Protein AF-A0A2T7D723-F1 (afdb_monomer)

Secondary structure (DSSP, 8-state):
-------HHHHHHHHHHHHHHS--SSPPTT-TTT--EEEEEE-TT-SSPPPHHHHHHHHHHHH-S-GGGG--EEEETTEEEEEES-HHHHTT-

Radius of gyration: 13.46 Å; Cα contacts (8 Å, |Δi|>4): 136; chains: 1; bounding box: 40×25×34 Å

Solvent-accessible surface area (backbone atoms only — not comparable to full-atom values): 5494 Å² total; per-residue (Å²): 134,81,80,84,74,77,50,64,64,4,52,49,44,36,51,48,45,29,73,75,69,76,41,64,58,36,49,55,92,89,56,69,89,78,33,79,37,80,44,77,50,73,62,76,88,62,92,61,89,78,48,61,66,57,51,24,49,52,46,24,54,59,49,26,71,53,48,80,46,25,63,58,41,80,76,51,99,57,27,32,33,33,38,30,32,27,63,76,58,53,77,75,108

Nearest PDB structures (foldseek):
  6bl9-assembly1_A  TM=6.007E-01  e=2.418E+00  Scolopendra morsitans
  5x0s-assembly1_A  TM=5.290E-01  e=4.962E+00  Scolopendra subspinipes
  5btz-assembly1_A  TM=4.635E-01  e=5.655E+00  Legionella pneumophila subsp. pneumophila ATCC 43290
  4gl8-assembly2_B  TM=4.233E-01  e=4.079E+00  Borreliella burgdorferi B31
  7a67-assembly1_A  TM=3.828E-01  e=8.936E+00  Pyrococcus abyssi GE5

Foldseek 3Di:
DDPPQDLVQQVVLQVVLCVVPVDGFFADVPNVPPAWDKDKDADPPDPDQADLQNVLVVCCSNNNDDSVRQVWDDDDRRMIITTTHHPSSVVVD

Structure (mmCIF, N/CA/C/O backbone):
data_AF-A0A2T7D723-F1
#
_entry.id   AF-A0A2T7D723-F1
#
loop_
_atom_site.group_PDB
_atom_site.id
_atom_site.type_symbol
_atom_site.label_atom_id
_atom_site.label_alt_id
_atom_site.label_comp_id
_atom_site.label_asym_id
_atom_site.label_entity_id
_atom_site.label_seq_id
_atom_site.pdbx_PDB_ins_code
_atom_site.Cartn_x
_atom_site.Cartn_y
_atom_site.Cartn_z
_atom_site.occupancy
_atom_site.B_iso_or_equiv
_atom_site.auth_seq_id
_atom_site.auth_comp_id
_atom_site.auth_asym_id
_atom_site.auth_atom_id
_atom_site.pdbx_PDB_model_num
ATOM 1 N N . MET A 1 1 ? -28.140 3.366 -2.870 1.00 35.97 1 MET A N 1
ATOM 2 C CA . MET A 1 1 ? -27.465 4.242 -3.845 1.00 35.97 1 MET A CA 1
ATOM 3 C C . MET A 1 1 ? -25.980 4.051 -3.600 1.00 35.97 1 MET A C 1
ATOM 5 O O . MET A 1 1 ? -25.478 4.569 -2.611 1.00 35.97 1 MET A O 1
ATOM 9 N N . GLU A 1 2 ? -25.330 3.160 -4.349 1.00 43.72 2 GLU A N 1
ATOM 10 C CA . GLU A 1 2 ? -23.888 2.954 -4.181 1.00 43.72 2 GLU A CA 1
ATOM 11 C C . GLU A 1 2 ? -23.156 4.187 -4.724 1.00 43.72 2 GLU A C 1
ATOM 13 O O . GLU A 1 2 ? -23.504 4.658 -5.811 1.00 43.72 2 GLU A O 1
ATOM 18 N N . PRO A 1 3 ? -22.208 4.775 -3.979 1.00 51.69 3 PRO A N 1
ATOM 19 C CA . PRO A 1 3 ? -21.419 5.875 -4.502 1.00 51.69 3 PRO A CA 1
ATOM 20 C C . PRO A 1 3 ? -20.609 5.353 -5.690 1.00 51.69 3 PRO A C 1
ATOM 22 O O . PRO A 1 3 ? -19.803 4.436 -5.542 1.00 51.69 3 PRO A O 1
ATOM 25 N N . HIS A 1 4 ? -20.828 5.934 -6.870 1.00 59.06 4 HIS A N 1
ATOM 26 C CA . HIS A 1 4 ? -19.968 5.718 -8.028 1.00 59.06 4 HIS A CA 1
ATOM 27 C C . HIS A 1 4 ? -18.589 6.299 -7.696 1.00 59.06 4 HIS A C 1
ATOM 29 O O . HIS A 1 4 ? -18.349 7.493 -7.856 1.00 59.06 4 HIS A O 1
ATOM 35 N N . LEU A 1 5 ? -17.710 5.465 -7.142 1.00 61.44 5 LEU A N 1
ATOM 36 C CA . LEU A 1 5 ? -16.310 5.805 -6.933 1.00 61.44 5 LEU A CA 1
ATOM 37 C C . LEU A 1 5 ? -15.672 5.963 -8.313 1.00 61.44 5 LEU A C 1
ATOM 39 O O . LEU A 1 5 ? -15.611 5.009 -9.087 1.00 61.44 5 LEU A O 1
ATOM 43 N N . ASP A 1 6 ? -15.235 7.177 -8.632 1.00 72.44 6 ASP A N 1
ATOM 44 C CA . ASP A 1 6 ? -14.466 7.428 -9.842 1.00 72.44 6 ASP A CA 1
ATOM 45 C C . ASP A 1 6 ? -13.106 6.720 -9.713 1.00 72.44 6 ASP A C 1
ATOM 47 O O . ASP A 1 6 ? -12.295 7.054 -8.848 1.00 72.44 6 ASP A O 1
ATOM 51 N N . LEU A 1 7 ? -12.882 5.699 -10.545 1.00 72.94 7 LEU A N 1
ATOM 52 C CA . LEU A 1 7 ? -11.653 4.898 -10.558 1.00 72.94 7 LEU A CA 1
ATOM 53 C C . LEU A 1 7 ? -10.567 5.478 -11.480 1.00 72.94 7 LEU A C 1
ATOM 55 O O . LEU A 1 7 ? -9.447 4.968 -11.497 1.00 72.94 7 LEU A O 1
ATOM 59 N N . GLN A 1 8 ? -10.855 6.544 -12.236 1.00 82.25 8 GLN A N 1
ATOM 60 C CA . GLN A 1 8 ? -9.874 7.193 -13.113 1.00 82.25 8 GLN A CA 1
ATOM 61 C C . GLN A 1 8 ? -8.591 7.626 -12.387 1.00 82.25 8 GLN A C 1
ATOM 63 O O . GLN A 1 8 ? -7.517 7.422 -12.956 1.00 82.25 8 GLN A O 1
ATOM 68 N N . PRO A 1 9 ? -8.624 8.169 -11.152 1.00 84.00 9 PRO A N 1
ATOM 69 C CA . PRO A 1 9 ? -7.409 8.567 -10.445 1.00 84.00 9 PRO A CA 1
ATOM 70 C C . PRO A 1 9 ? -6.449 7.395 -10.235 1.00 84.00 9 PRO A C 1
ATOM 72 O O . PRO A 1 9 ? -5.251 7.520 -10.485 1.00 84.00 9 PRO A O 1
ATOM 75 N N . CYS A 1 10 ? -6.982 6.237 -9.845 1.00 85.50 10 CYS A N 1
ATOM 76 C CA . CYS A 1 10 ? -6.179 5.049 -9.583 1.00 85.50 10 CYS A CA 1
ATOM 77 C C . CYS A 1 10 ? -5.638 4.440 -10.884 1.00 85.50 10 CYS A C 1
ATOM 79 O O . CYS A 1 10 ? -4.474 4.044 -10.943 1.00 85.50 10 CYS A O 1
ATOM 81 N N . LEU A 1 11 ? -6.433 4.448 -11.962 1.00 86.06 11 LEU A N 1
ATOM 82 C CA . LEU A 1 11 ? -5.980 4.013 -13.285 1.00 86.06 11 LEU A CA 1
ATOM 83 C C . LEU A 1 11 ? -4.866 4.920 -13.822 1.00 86.06 11 LEU A C 1
ATOM 85 O O . LEU A 1 11 ? -3.882 4.426 -14.374 1.00 86.06 11 LEU A O 1
ATOM 89 N N . ASN A 1 12 ? -4.982 6.232 -13.611 1.00 88.44 12 ASN A N 1
ATOM 90 C CA . ASN A 1 12 ? -3.957 7.204 -13.980 1.00 88.44 12 ASN A CA 1
ATOM 91 C C . ASN A 1 12 ? -2.674 7.007 -13.170 1.00 88.44 12 ASN A C 1
ATOM 93 O O . ASN A 1 12 ? -1.589 7.026 -13.749 1.00 88.44 12 ASN A O 1
ATOM 97 N N . PHE A 1 13 ? -2.783 6.769 -11.860 1.00 88.38 13 PHE A N 1
ATOM 98 C CA . PHE A 1 13 ? -1.627 6.472 -11.016 1.00 88.38 13 PHE A CA 1
ATOM 99 C C . PHE A 1 13 ? -0.942 5.168 -11.443 1.00 88.38 13 PHE A C 1
ATOM 101 O O . PHE A 1 13 ? 0.267 5.147 -11.664 1.00 88.38 13 PHE A O 1
ATOM 108 N N . GLN A 1 14 ? -1.709 4.100 -11.669 1.00 88.12 14 GLN A N 1
ATOM 109 C CA . GLN A 1 14 ? -1.175 2.835 -12.170 1.00 88.12 14 GLN A CA 1
ATOM 110 C C . GLN A 1 14 ? -0.474 3.014 -13.527 1.00 88.12 14 GLN A C 1
ATOM 112 O O . GLN A 1 14 ? 0.623 2.493 -13.731 1.00 88.12 14 GLN A O 1
ATOM 117 N N . ALA A 1 15 ? -1.075 3.770 -14.451 1.00 88.88 15 ALA A N 1
ATOM 118 C CA . ALA A 1 15 ? -0.475 4.074 -15.746 1.00 88.88 15 ALA A CA 1
ATOM 119 C C . ALA A 1 15 ? 0.795 4.928 -15.611 1.00 88.88 15 ALA A C 1
ATOM 121 O O . ALA A 1 15 ? 1.755 4.716 -16.350 1.00 88.88 15 ALA A O 1
ATOM 122 N N . PHE A 1 16 ? 0.828 5.868 -14.664 1.00 90.44 16 PHE A N 1
ATOM 123 C CA . PHE A 1 16 ? 2.010 6.662 -14.343 1.00 90.44 16 PHE A CA 1
ATOM 124 C C . PHE A 1 16 ? 3.157 5.784 -13.833 1.00 90.44 16 PHE A C 1
ATOM 126 O O . PHE A 1 16 ? 4.258 5.857 -14.378 1.00 90.44 16 PHE A O 1
ATOM 133 N N . ILE A 1 17 ? 2.893 4.910 -12.855 1.00 89.44 17 ILE A N 1
ATOM 134 C CA . ILE A 1 17 ? 3.877 3.957 -12.323 1.00 89.44 17 ILE A CA 1
ATOM 135 C C . ILE A 1 17 ? 4.419 3.062 -13.441 1.00 89.44 17 ILE A C 1
ATOM 137 O O . ILE A 1 17 ? 5.636 2.923 -13.590 1.00 89.44 17 ILE A O 1
ATOM 141 N N . TRP A 1 18 ? 3.528 2.532 -14.285 1.00 88.31 18 TRP A N 1
ATOM 142 C CA . TRP A 1 18 ? 3.912 1.706 -15.425 1.00 88.31 18 TRP A CA 1
ATOM 143 C C . TRP A 1 18 ? 4.789 2.466 -16.425 1.00 88.31 18 TRP A C 1
ATOM 145 O O . TRP A 1 18 ? 5.829 1.963 -16.836 1.00 88.31 18 TRP A O 1
ATOM 155 N N . ARG A 1 19 ? 4.417 3.694 -16.801 1.00 90.88 19 ARG A N 1
ATOM 156 C CA . ARG A 1 19 ? 5.204 4.518 -17.735 1.00 90.88 19 ARG A CA 1
ATOM 157 C C . ARG A 1 19 ? 6.564 4.915 -17.165 1.00 90.88 19 ARG A C 1
ATOM 159 O O . ARG A 1 19 ? 7.518 5.022 -17.926 1.00 90.88 19 ARG A O 1
ATOM 166 N N . LYS A 1 20 ? 6.646 5.155 -15.854 1.00 90.56 20 LYS A N 1
ATOM 167 C CA . LYS A 1 20 ? 7.864 5.634 -15.193 1.00 90.56 20 LYS A CA 1
ATOM 168 C C . LYS A 1 20 ? 8.880 4.522 -14.940 1.00 90.56 20 LYS A C 1
ATOM 170 O O . LYS A 1 20 ? 10.071 4.758 -15.109 1.00 90.56 20 LYS A O 1
ATOM 175 N N . PHE A 1 21 ? 8.425 3.336 -14.535 1.00 84.62 21 PHE A N 1
ATOM 176 C CA . PHE A 1 21 ? 9.319 2.253 -14.107 1.00 84.62 21 PHE A CA 1
ATOM 177 C C . PHE A 1 21 ? 9.212 0.978 -14.945 1.00 84.62 21 PHE A C 1
ATOM 179 O O . PHE A 1 21 ? 10.046 0.094 -14.796 1.00 84.62 21 PHE A O 1
ATOM 186 N N . GLY A 1 22 ? 8.192 0.841 -15.799 1.00 85.12 22 GLY A N 1
ATOM 187 C CA . GLY A 1 22 ? 7.904 -0.416 -16.501 1.00 85.12 22 GLY A CA 1
ATOM 188 C C . GLY A 1 22 ? 7.417 -1.535 -15.573 1.00 85.12 22 GLY A C 1
ATOM 189 O O . GLY A 1 22 ? 7.428 -2.702 -15.959 1.00 85.12 22 GLY A O 1
ATOM 190 N N . LEU A 1 23 ? 7.013 -1.192 -14.344 1.00 84.25 23 LEU A N 1
ATOM 191 C CA . LEU A 1 23 ? 6.617 -2.136 -13.302 1.00 84.25 23 LEU A CA 1
ATOM 192 C C . LEU A 1 23 ? 5.128 -1.982 -12.954 1.00 84.25 23 LEU A C 1
ATOM 194 O O . LEU A 1 23 ? 4.598 -0.869 -12.987 1.00 84.25 23 LEU A O 1
ATOM 198 N N . PRO A 1 24 ? 4.430 -3.080 -12.609 1.00 86.19 24 PRO A N 1
ATOM 199 C CA . PRO A 1 24 ? 3.068 -3.015 -12.080 1.00 86.19 24 PRO A CA 1
ATOM 200 C C . PRO A 1 24 ? 3.052 -2.435 -10.657 1.00 86.19 24 PRO A C 1
ATOM 202 O O . PRO A 1 24 ? 4.085 -2.393 -10.002 1.00 86.19 24 PRO A O 1
ATOM 205 N N . VAL A 1 25 ? 1.885 -2.035 -10.139 1.00 85.88 25 VAL A N 1
ATOM 206 C CA . VAL A 1 25 ? 1.750 -1.579 -8.737 1.00 85.88 25 VAL A CA 1
ATOM 207 C C . VAL A 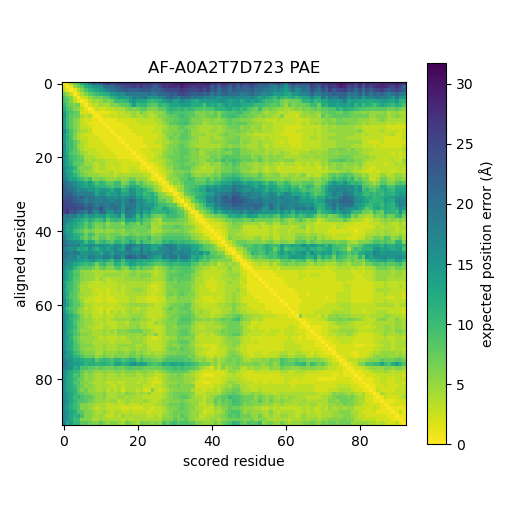1 25 ? 1.842 -2.750 -7.751 1.00 85.88 25 VAL A C 1
ATOM 209 O O . VAL A 1 25 ? 2.536 -2.666 -6.738 1.00 85.88 25 VAL A O 1
ATOM 212 N N . ASN A 1 26 ? 1.186 -3.873 -8.059 1.00 87.50 26 ASN A N 1
ATOM 213 C CA . ASN A 1 26 ? 1.259 -5.080 -7.236 1.00 87.50 26 ASN A CA 1
ATOM 214 C C . ASN A 1 26 ? 2.341 -6.049 -7.685 1.00 87.50 26 ASN A C 1
ATOM 216 O O . ASN A 1 26 ? 2.744 -6.079 -8.848 1.00 87.50 26 ASN A O 1
ATOM 220 N N . VAL A 1 27 ? 2.712 -6.927 -6.759 1.00 77.69 27 VAL A N 1
ATOM 221 C CA . VAL A 1 27 ? 3.537 -8.099 -7.035 1.00 77.69 27 VAL A CA 1
ATOM 222 C C . VAL A 1 27 ? 2.852 -8.982 -8.082 1.00 77.69 27 VAL A C 1
ATOM 224 O O . VAL A 1 27 ? 1.665 -9.300 -7.974 1.00 77.69 27 VAL A O 1
ATOM 227 N N . ARG A 1 28 ? 3.608 -9.403 -9.100 1.00 71.44 28 ARG A N 1
ATOM 228 C CA . ARG A 1 28 ? 3.160 -10.447 -10.028 1.00 71.44 28 ARG A CA 1
ATOM 229 C C . ARG A 1 28 ? 3.232 -11.802 -9.334 1.00 71.44 28 ARG A C 1
ATOM 231 O O . ARG A 1 28 ? 4.270 -12.148 -8.773 1.00 71.44 28 ARG A O 1
ATOM 238 N N . ALA A 1 29 ? 2.154 -12.581 -9.416 1.00 63.78 29 ALA A N 1
ATOM 239 C CA . ALA A 1 29 ? 2.153 -13.964 -8.950 1.00 63.78 29 ALA A CA 1
ATOM 240 C C . ALA A 1 29 ? 3.331 -14.727 -9.588 1.00 63.78 29 ALA A C 1
ATOM 242 O O . ALA A 1 29 ? 3.480 -14.715 -10.809 1.00 63.78 29 ALA A O 1
ATOM 243 N N . GLY A 1 30 ? 4.193 -15.323 -8.758 1.00 61.84 30 GLY A N 1
ATOM 244 C CA . GLY A 1 30 ? 5.407 -16.031 -9.192 1.00 61.84 30 GLY A CA 1
ATOM 245 C C . GLY A 1 30 ? 6.722 -15.243 -9.093 1.00 61.84 30 GLY A C 1
ATOM 246 O O . GLY A 1 30 ? 7.776 -15.865 -9.112 1.00 61.84 30 GLY A O 1
ATOM 247 N N . TYR A 1 31 ? 6.687 -13.918 -8.895 1.00 61.66 31 TYR A N 1
ATOM 248 C CA . TYR A 1 31 ? 7.881 -13.066 -8.690 1.00 61.66 31 TYR A CA 1
ATOM 249 C C . TYR A 1 31 ? 8.075 -12.669 -7.224 1.00 61.66 31 TYR A C 1
ATOM 251 O O . TYR A 1 31 ? 8.592 -11.607 -6.888 1.00 61.66 31 TYR A O 1
ATOM 259 N N . GLU A 1 32 ? 7.624 -13.547 -6.338 1.00 58.94 32 GLU A N 1
ATOM 260 C CA . GLU A 1 32 ? 7.606 -13.343 -4.896 1.00 58.94 32 GLU A CA 1
ATOM 261 C C . GLU A 1 32 ? 9.023 -13.096 -4.348 1.00 58.94 32 GLU A C 1
ATOM 263 O O . GLU A 1 32 ? 9.230 -12.236 -3.504 1.00 58.94 32 GLU A O 1
ATOM 268 N N . HIS A 1 33 ? 10.039 -13.767 -4.889 1.00 54.53 33 HIS A N 1
ATOM 269 C CA . HIS A 1 33 ? 11.392 -13.683 -4.341 1.00 54.53 33 HIS A CA 1
ATOM 270 C C . HIS A 1 33 ? 12.153 -12.380 -4.616 1.00 54.53 33 HIS A C 1
ATOM 272 O O . HIS A 1 33 ? 13.146 -12.137 -3.935 1.00 54.53 33 HIS A O 1
ATOM 278 N N . GLU A 1 34 ? 11.739 -11.544 -5.572 1.00 54.56 34 GLU A N 1
ATOM 279 C CA . GLU A 1 34 ? 12.654 -10.512 -6.079 1.00 54.56 34 GLU A CA 1
ATOM 280 C C . GLU A 1 34 ? 12.459 -9.110 -5.501 1.00 54.56 34 GLU A C 1
ATOM 282 O O . GLU A 1 34 ? 13.397 -8.323 -5.580 1.00 54.56 34 GLU A O 1
ATOM 287 N N . SER A 1 35 ? 11.321 -8.744 -4.900 1.00 54.09 35 SER A N 1
ATOM 288 C CA . SER A 1 35 ? 11.115 -7.347 -4.454 1.00 54.09 35 SER A CA 1
ATOM 289 C C . SER A 1 35 ? 9.896 -7.142 -3.545 1.00 54.09 35 SER A C 1
ATOM 291 O O . SER A 1 35 ? 9.019 -6.330 -3.833 1.00 54.09 35 SER A O 1
ATOM 293 N N . PHE A 1 36 ? 9.810 -7.838 -2.412 1.00 62.06 36 PHE A N 1
ATOM 294 C CA . PHE A 1 36 ? 8.793 -7.485 -1.419 1.00 62.06 36 PHE A CA 1
ATOM 295 C C . PHE A 1 36 ? 9.205 -6.241 -0.636 1.00 62.06 36 PHE A C 1
ATOM 297 O O . PHE A 1 36 ? 10.090 -6.309 0.216 1.00 62.06 36 PHE A O 1
ATOM 304 N N . VAL A 1 37 ? 8.525 -5.118 -0.868 1.00 65.06 37 VAL A N 1
ATOM 305 C CA . VAL A 1 37 ? 8.638 -3.957 0.022 1.00 65.06 37 VAL A CA 1
ATOM 306 C C . VAL A 1 37 ? 7.356 -3.815 0.822 1.00 65.06 37 VAL A C 1
ATOM 308 O O . VAL A 1 37 ? 6.270 -3.642 0.266 1.00 65.06 37 VAL A O 1
ATOM 311 N N . TRP A 1 38 ? 7.504 -3.940 2.139 1.00 75.50 38 TRP A N 1
ATOM 312 C CA . TRP A 1 38 ? 6.426 -3.800 3.105 1.00 75.50 38 TRP A CA 1
ATOM 313 C C . TRP A 1 38 ? 6.247 -2.325 3.446 1.00 75.50 38 TRP A C 1
ATOM 315 O O . TRP A 1 38 ? 7.158 -1.688 3.971 1.00 75.50 38 TRP A O 1
ATOM 325 N N . TYR A 1 39 ? 5.058 -1.804 3.170 1.00 83.56 39 TYR A N 1
ATOM 326 C CA . TYR A 1 39 ? 4.640 -0.464 3.559 1.00 83.56 39 TYR A CA 1
ATOM 327 C C . TYR A 1 39 ? 3.640 -0.541 4.695 1.00 83.56 39 TYR A C 1
ATOM 329 O O . TYR A 1 39 ? 2.915 -1.525 4.836 1.00 83.56 39 TYR A O 1
ATOM 337 N N . VAL A 1 40 ? 3.608 0.509 5.509 1.00 86.00 40 VAL A N 1
ATOM 338 C CA . VAL A 1 40 ? 2.682 0.644 6.630 1.00 86.00 40 VAL A CA 1
ATOM 339 C C . VAL A 1 40 ? 1.784 1.843 6.372 1.00 86.00 40 VAL A C 1
ATOM 341 O O . VAL A 1 40 ? 2.263 2.934 6.080 1.00 86.00 40 VAL A O 1
ATOM 344 N N . VAL A 1 41 ? 0.478 1.642 6.507 1.00 85.62 41 VAL A N 1
ATOM 345 C CA . VAL A 1 41 ? -0.537 2.688 6.434 1.00 85.62 41 VAL A CA 1
ATOM 346 C C . VAL A 1 41 ? -1.285 2.764 7.759 1.00 85.62 41 VAL A C 1
ATOM 348 O O . VAL A 1 41 ? -1.684 1.754 8.339 1.00 85.62 41 VAL A O 1
ATOM 351 N N . SER A 1 42 ? -1.473 3.987 8.245 1.00 86.69 42 SER A N 1
ATOM 352 C CA . SER A 1 42 ? -2.247 4.279 9.448 1.00 86.69 42 SER A CA 1
ATOM 353 C C . SER A 1 42 ? -3.498 5.058 9.068 1.00 86.69 42 SER A C 1
ATOM 355 O O . SER A 1 42 ? -3.416 6.106 8.427 1.00 86.69 42 SER A O 1
ATOM 357 N N . PHE A 1 43 ? -4.665 4.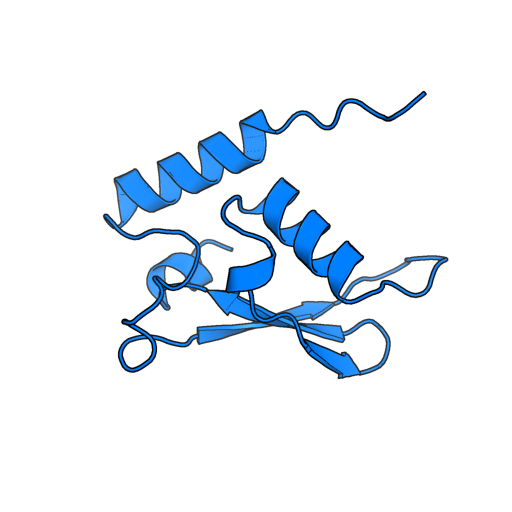558 9.476 1.00 82.44 43 PHE A N 1
ATOM 358 C CA . PHE A 1 43 ? -5.937 5.233 9.229 1.00 82.44 43 PHE A CA 1
AT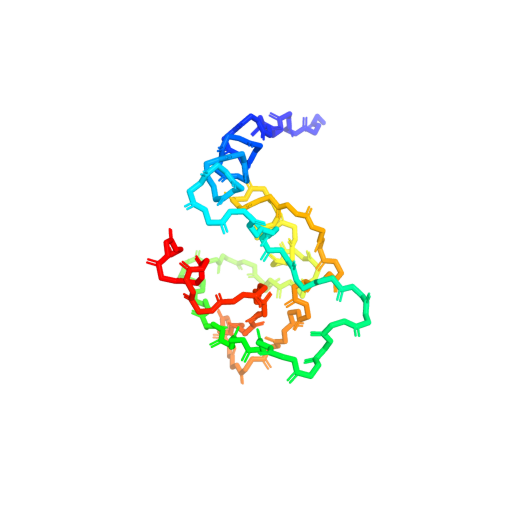OM 359 C C . PHE A 1 43 ? -6.374 6.039 10.455 1.00 82.44 43 PHE A C 1
ATOM 361 O O . PHE A 1 43 ? -7.005 5.533 11.389 1.00 82.44 43 PHE A O 1
ATOM 368 N N . GLY A 1 44 ? -6.077 7.339 10.424 1.00 77.69 44 GLY A N 1
ATOM 369 C CA . GLY A 1 44 ? -6.565 8.297 11.412 1.00 77.69 44 GLY A CA 1
ATOM 370 C C . GLY A 1 44 ? -8.070 8.569 11.276 1.00 77.69 44 GLY A C 1
ATOM 371 O O . GLY A 1 44 ? -8.620 8.583 10.179 1.00 77.69 44 GLY A O 1
ATOM 372 N N . ARG A 1 45 ? -8.747 8.827 12.404 1.00 70.94 45 ARG A N 1
ATOM 373 C CA . ARG A 1 45 ? -10.140 9.335 12.475 1.00 70.94 45 ARG A CA 1
ATOM 374 C C . ARG A 1 45 ? -11.250 8.460 11.866 1.00 70.94 45 ARG A C 1
ATOM 376 O O . ARG A 1 45 ? -12.389 8.915 11.774 1.00 70.94 45 ARG A O 1
ATOM 383 N N . CYS A 1 46 ? -10.988 7.197 11.534 1.00 68.81 46 CYS A N 1
ATOM 384 C CA . CYS A 1 46 ? -12.064 6.270 11.175 1.00 68.81 46 CYS A CA 1
ATOM 385 C C . CYS A 1 46 ? -12.975 5.993 12.386 1.00 68.81 46 CYS A C 1
ATOM 387 O O . CYS A 1 46 ? -12.506 5.575 13.445 1.00 68.81 46 CYS A O 1
ATOM 389 N N . LYS A 1 47 ? -14.285 6.242 12.251 1.00 64.88 47 LYS A N 1
ATOM 390 C CA . LYS A 1 47 ? -15.274 5.927 13.303 1.00 64.88 47 LYS A CA 1
ATOM 391 C C . LYS A 1 47 ? -15.567 4.423 13.390 1.00 64.88 47 LYS A C 1
ATOM 393 O O . LYS A 1 47 ? -16.014 3.951 14.428 1.00 64.88 47 LYS A O 1
ATOM 398 N N . SER A 1 48 ? -15.298 3.682 12.317 1.00 67.56 48 SER A N 1
ATOM 399 C CA . SER A 1 48 ? -15.484 2.236 12.211 1.00 67.56 48 SER A CA 1
ATOM 400 C C . SER A 1 48 ? -14.152 1.485 12.295 1.00 67.56 48 SER A C 1
ATOM 402 O O . SER A 1 48 ? -13.101 1.998 11.905 1.00 67.56 48 SER A O 1
ATOM 404 N N . LYS A 1 49 ? -14.197 0.240 12.786 1.00 75.62 49 LYS A N 1
ATOM 405 C CA . LYS A 1 49 ? -13.085 -0.705 12.622 1.00 75.62 49 LYS A CA 1
ATOM 406 C C . LYS A 1 49 ? -12.975 -1.063 11.142 1.00 75.62 49 LYS A C 1
ATOM 408 O O . LYS A 1 49 ? -13.919 -1.600 10.567 1.00 75.62 49 LYS A O 1
ATOM 413 N N . LEU A 1 50 ? -11.833 -0.754 10.535 1.00 83.81 50 LEU A N 1
ATOM 414 C CA . LEU A 1 50 ? -11.550 -1.128 9.154 1.00 83.81 50 LEU A CA 1
ATOM 415 C C . LEU A 1 50 ? -11.200 -2.616 9.086 1.00 83.81 50 LEU A C 1
ATOM 417 O O . LEU A 1 50 ? -10.356 -3.096 9.842 1.00 83.81 50 LEU A O 1
ATOM 421 N N . SER A 1 51 ? -11.856 -3.342 8.183 1.00 87.12 51 SER A N 1
ATOM 422 C CA . SER A 1 51 ? -11.490 -4.723 7.868 1.00 87.12 51 SER A CA 1
ATOM 423 C C . SER A 1 51 ? -10.318 -4.757 6.884 1.00 87.12 51 SER A C 1
ATOM 425 O O . SER A 1 51 ? -10.115 -3.803 6.130 1.00 87.12 51 SER A O 1
ATOM 427 N N . LEU A 1 52 ? -9.585 -5.874 6.835 1.00 88.50 52 LEU A N 1
ATOM 428 C CA . LEU A 1 52 ? -8.513 -6.083 5.849 1.00 88.50 52 LEU A CA 1
ATOM 429 C C . LEU A 1 52 ? -9.017 -5.893 4.410 1.00 88.50 52 LEU A C 1
ATOM 431 O O . LEU A 1 52 ? -8.337 -5.283 3.589 1.00 88.50 52 LEU A O 1
ATOM 435 N N . VAL A 1 53 ? -10.241 -6.352 4.129 1.00 89.06 53 VAL A N 1
ATOM 436 C CA . VAL A 1 53 ? -10.893 -6.209 2.818 1.00 89.06 53 VAL A CA 1
ATOM 437 C C . VAL A 1 53 ? -11.176 -4.741 2.508 1.00 89.06 53 VAL A C 1
ATOM 439 O O . VAL A 1 53 ? -10.874 -4.272 1.416 1.00 89.06 53 VAL A O 1
ATOM 442 N N . SER A 1 54 ? -11.700 -3.988 3.479 1.00 88.19 54 SER A N 1
ATOM 443 C CA . SER A 1 54 ? -11.951 -2.553 3.313 1.00 88.19 54 SER A CA 1
ATOM 444 C C . SER A 1 54 ? -10.658 -1.795 3.022 1.00 88.19 54 SER A C 1
ATOM 446 O O . SER A 1 54 ? -10.630 -0.978 2.109 1.00 88.19 54 SER A O 1
ATOM 448 N N . VAL A 1 55 ? -9.580 -2.092 3.754 1.00 89.12 55 VAL A N 1
ATOM 449 C CA . VAL A 1 55 ? -8.261 -1.483 3.523 1.00 89.12 55 VAL A CA 1
ATOM 450 C C . VAL A 1 55 ? -7.724 -1.845 2.141 1.00 89.12 55 VAL A C 1
ATOM 452 O O . VAL A 1 55 ? -7.280 -0.960 1.420 1.00 89.12 55 VAL A O 1
ATOM 455 N N . GLY A 1 56 ? -7.825 -3.111 1.732 1.00 89.50 56 GLY A N 1
ATOM 456 C CA . GLY A 1 56 ? -7.442 -3.542 0.387 1.00 89.50 56 GLY A CA 1
ATOM 457 C C . GLY A 1 56 ? -8.212 -2.811 -0.717 1.00 89.50 56 GLY A C 1
ATOM 458 O O . GLY A 1 56 ? -7.608 -2.373 -1.693 1.00 89.50 56 GLY A O 1
ATOM 459 N N . ASN A 1 57 ? -9.517 -2.596 -0.532 1.00 88.69 57 ASN A N 1
ATOM 460 C CA . ASN A 1 57 ? -10.335 -1.817 -1.464 1.00 88.69 57 ASN A CA 1
ATOM 461 C C . ASN A 1 57 ? -9.915 -0.339 -1.496 1.00 88.69 57 AS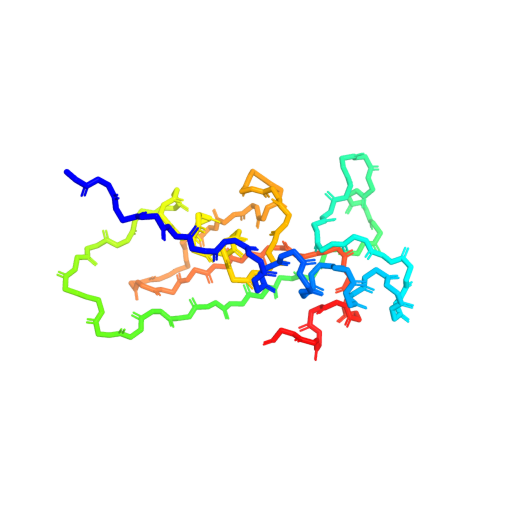N A C 1
ATOM 463 O O . ASN A 1 57 ? -9.829 0.244 -2.573 1.00 88.69 57 ASN A O 1
ATOM 467 N N . PHE A 1 58 ? -9.597 0.266 -0.346 1.00 88.19 58 PHE A N 1
ATOM 468 C CA . PHE A 1 58 ? -9.065 1.633 -0.304 1.00 88.19 58 PHE A CA 1
ATOM 469 C C . PHE A 1 58 ? -7.729 1.749 -1.039 1.00 88.19 58 PHE A C 1
ATOM 471 O O . PHE A 1 58 ? -7.539 2.688 -1.815 1.00 88.19 58 PHE A O 1
ATOM 478 N N . LEU A 1 59 ? -6.826 0.784 -0.842 1.00 88.94 59 LEU A N 1
ATOM 479 C CA . LEU A 1 59 ? -5.556 0.728 -1.563 1.00 88.94 59 LEU A CA 1
ATOM 480 C C . LEU A 1 59 ? -5.789 0.581 -3.068 1.00 88.94 59 LEU A C 1
ATOM 482 O O . LEU A 1 59 ? -5.168 1.303 -3.835 1.00 88.94 59 LEU A O 1
ATOM 486 N N . GLN A 1 60 ? -6.731 -0.260 -3.501 1.00 89.31 60 GLN A N 1
ATOM 487 C CA . GLN A 1 60 ? -7.064 -0.402 -4.919 1.00 89.31 60 GLN A CA 1
ATOM 488 C C . GLN A 1 60 ? -7.641 0.883 -5.524 1.00 89.31 60 GLN A C 1
ATOM 490 O O . GLN A 1 60 ? -7.253 1.272 -6.621 1.00 89.31 60 GLN A O 1
ATOM 495 N N . VAL A 1 61 ? -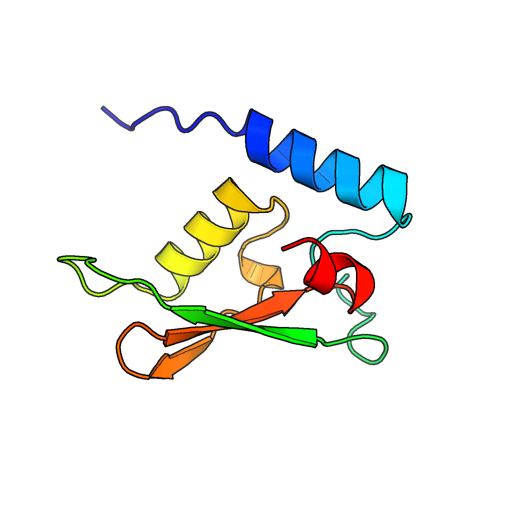8.550 1.568 -4.831 1.00 88.12 61 VAL A N 1
ATOM 496 C CA . VAL A 1 61 ? -9.143 2.821 -5.332 1.00 88.12 61 VAL A CA 1
ATOM 497 C C . VAL A 1 61 ? -8.130 3.970 -5.331 1.00 88.12 61 VAL A C 1
ATOM 499 O O . VAL A 1 61 ? -8.256 4.894 -6.126 1.00 88.12 61 VAL A O 1
ATOM 502 N N . THR A 1 62 ? -7.104 3.917 -4.481 1.00 86.56 62 THR A N 1
ATOM 503 C CA . THR A 1 62 ? -6.077 4.970 -4.405 1.00 86.56 62 THR A CA 1
ATOM 504 C C . THR A 1 62 ? -4.913 4.708 -5.361 1.00 86.56 62 THR A C 1
ATOM 506 O O . THR A 1 62 ? -4.493 5.595 -6.096 1.00 86.56 62 THR A O 1
ATOM 509 N N . LEU A 1 63 ? -4.397 3.480 -5.362 1.00 87.62 63 LEU A N 1
ATOM 510 C CA . LEU A 1 63 ? -3.149 3.090 -6.023 1.00 87.62 63 LEU A CA 1
ATOM 511 C C . LEU A 1 63 ? -3.376 2.269 -7.297 1.00 87.62 63 LEU A C 1
ATOM 513 O O . LEU A 1 63 ? -2.460 2.095 -8.096 1.00 87.62 63 LEU A O 1
ATOM 517 N N . GLY A 1 64 ? -4.575 1.726 -7.484 1.00 87.88 64 GLY A N 1
ATOM 518 C CA . GLY A 1 64 ? -4.857 0.749 -8.527 1.00 87.88 64 GLY A CA 1
ATOM 519 C C . GLY A 1 64 ? -4.460 -0.665 -8.160 1.00 87.88 64 GLY A C 1
ATOM 520 O O . GLY A 1 64 ? -4.300 -1.019 -6.993 1.00 87.88 64 GLY A O 1
ATOM 521 N N . GLY A 1 65 ? -4.360 -1.505 -9.183 1.00 86.00 65 GLY A N 1
ATOM 522 C CA . GLY A 1 65 ? -3.991 -2.894 -9.002 1.00 86.00 65 GLY A CA 1
ATOM 523 C C . GLY A 1 65 ? -5.111 -3.796 -8.469 1.00 86.00 65 GLY A C 1
ATOM 524 O O . GLY A 1 65 ? -6.298 -3.577 -8.709 1.00 86.00 65 GLY A O 1
ATOM 525 N N . GLN A 1 66 ? -4.724 -4.875 -7.794 1.00 86.06 66 GLN A N 1
ATOM 526 C CA . GLN A 1 66 ? -5.572 -5.968 -7.330 1.00 86.06 66 GLN A CA 1
ATOM 527 C C . GLN A 1 66 ? -5.506 -6.087 -5.807 1.00 86.06 66 GLN A C 1
ATOM 529 O O . GLN A 1 66 ? -4.431 -6.275 -5.237 1.00 86.06 66 GLN A O 1
ATOM 534 N N . VAL A 1 67 ? -6.673 -6.056 -5.156 1.00 86.75 67 VAL A N 1
ATOM 535 C CA . VAL A 1 67 ? -6.837 -6.120 -3.689 1.00 86.75 67 VAL A CA 1
ATOM 536 C C . VAL A 1 67 ? -6.062 -7.290 -3.075 1.00 86.75 67 VAL A C 1
ATOM 538 O O . VAL A 1 67 ? -5.315 -7.116 -2.114 1.00 86.75 67 VAL A O 1
ATOM 541 N N . VAL A 1 68 ? -6.188 -8.479 -3.667 1.00 85.50 68 VAL A N 1
ATOM 542 C CA . VAL A 1 68 ? -5.554 -9.713 -3.172 1.00 85.50 68 VAL A CA 1
ATOM 543 C C . VAL A 1 68 ? -4.026 -9.660 -3.208 1.00 85.50 68 VAL A C 1
ATOM 545 O O . VAL A 1 68 ? -3.362 -10.279 -2.380 1.00 85.50 68 VAL A O 1
ATOM 548 N N . ALA A 1 69 ? -3.455 -8.890 -4.134 1.00 85.38 69 ALA A N 1
ATOM 549 C CA . ALA A 1 69 ? -2.016 -8.835 -4.348 1.00 85.38 69 ALA A CA 1
ATOM 550 C C . ALA A 1 69 ? -1.308 -7.836 -3.415 1.00 85.38 69 ALA A C 1
ATOM 552 O O . ALA A 1 69 ? -0.083 -7.846 -3.335 1.00 85.38 69 ALA A O 1
ATOM 553 N N . PHE A 1 70 ? -2.061 -7.015 -2.671 1.00 85.50 70 PHE A N 1
ATOM 554 C CA . PHE A 1 70 ? -1.510 -6.135 -1.637 1.00 85.50 70 PHE A CA 1
ATOM 555 C C . PHE A 1 70 ? -1.145 -6.866 -0.338 1.00 85.50 70 PHE A C 1
ATOM 557 O O . PHE A 1 70 ? -0.460 -6.277 0.491 1.00 85.50 70 PHE A O 1
ATOM 564 N N . LYS A 1 71 ? -1.582 -8.120 -0.134 1.00 87.00 71 LYS A N 1
ATOM 565 C CA . LYS A 1 71 ? -1.287 -8.922 1.075 1.00 87.00 71 LYS A CA 1
ATOM 566 C C . LYS A 1 71 ? -1.479 -8.126 2.382 1.00 87.00 71 LYS A C 1
ATOM 568 O O . LYS A 1 71 ? -0.620 -8.129 3.264 1.00 87.00 71 LYS A O 1
ATOM 573 N N . VAL A 1 72 ? -2.605 -7.410 2.482 1.00 88.94 72 VAL A N 1
ATOM 574 C CA . VAL A 1 72 ? -2.882 -6.508 3.609 1.00 88.94 72 VAL A CA 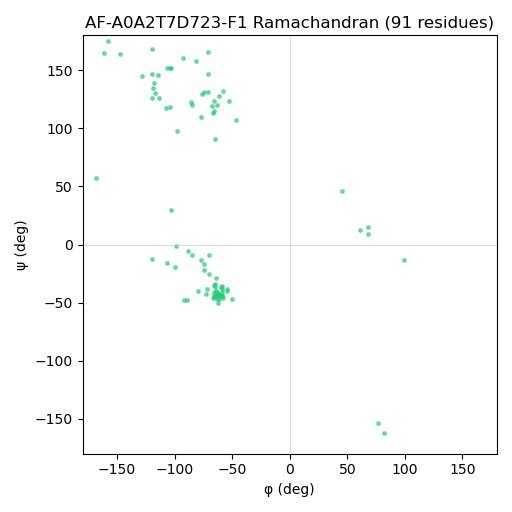1
ATOM 575 C C . VAL A 1 72 ? -2.927 -7.289 4.921 1.00 88.94 72 VAL A C 1
ATOM 577 O O . VAL A 1 72 ? -3.677 -8.255 5.044 1.00 88.94 72 VAL A O 1
ATOM 580 N N . SER A 1 73 ? -2.164 -6.836 5.911 1.00 89.44 73 SER A N 1
ATOM 581 C CA . SER A 1 73 ? -2.109 -7.422 7.252 1.00 89.44 73 SER A CA 1
ATOM 582 C C . SER A 1 73 ? -2.329 -6.347 8.312 1.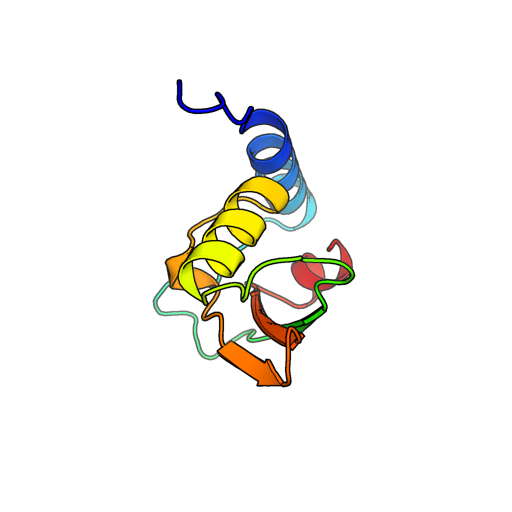00 89.44 73 SER A C 1
ATOM 584 O O . SER A 1 73 ? -1.923 -5.203 8.142 1.00 89.44 73 SER A O 1
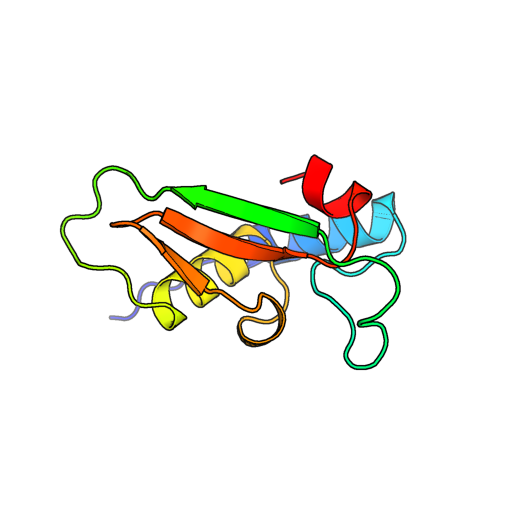ATOM 586 N N . LEU A 1 74 ? -2.987 -6.689 9.418 1.00 89.56 74 LEU A N 1
ATOM 587 C CA . LEU A 1 74 ? -3.160 -5.776 10.550 1.00 89.56 74 LEU A CA 1
ATOM 588 C C . LEU A 1 74 ? -1.928 -5.876 11.457 1.00 89.56 74 LEU A C 1
ATOM 590 O O . LEU A 1 74 ? -1.625 -6.959 11.948 1.00 89.56 74 LEU A O 1
ATOM 594 N N . LEU A 1 75 ? -1.244 -4.757 11.694 1.00 86.94 75 LEU A N 1
ATOM 595 C CA . LEU A 1 75 ? -0.113 -4.688 12.624 1.00 86.94 75 LEU A CA 1
ATOM 596 C C . LEU A 1 75 ? -0.566 -4.301 14.036 1.00 86.94 75 LEU A C 1
ATOM 598 O O . LEU A 1 75 ? -0.162 -4.918 15.017 1.00 86.94 75 LEU A O 1
ATOM 602 N N . HIS A 1 76 ? -1.398 -3.264 14.145 1.00 81.56 76 HIS A N 1
ATOM 603 C CA . HIS A 1 76 ? -1.901 -2.737 15.416 1.00 81.56 76 HIS A CA 1
ATOM 604 C C . HIS A 1 76 ? -3.207 -1.960 15.189 1.00 81.56 76 HIS A C 1
ATOM 606 O O . HIS A 1 76 ? -3.601 -1.805 14.036 1.00 81.56 76 HIS A O 1
ATOM 612 N N . ASP A 1 77 ? -3.894 -1.469 16.233 1.00 79.38 77 ASP A N 1
ATOM 613 C CA . ASP A 1 77 ? -5.174 -0.742 16.088 1.00 79.38 77 ASP A CA 1
ATOM 614 C C . ASP A 1 77 ? -5.094 0.330 14.982 1.00 79.38 77 ASP A C 1
ATOM 616 O O . ASP A 1 77 ? -4.443 1.361 15.137 1.00 79.38 77 ASP A O 1
ATOM 620 N N . ARG A 1 78 ? -5.749 0.049 13.842 1.00 81.69 78 ARG A N 1
ATOM 621 C CA . ARG A 1 78 ? -5.826 0.895 12.628 1.00 81.69 78 ARG A CA 1
ATOM 622 C C . ARG A 1 78 ? -4.520 1.081 11.845 1.00 81.69 78 ARG A C 1
ATOM 624 O O . ARG A 1 78 ? -4.490 1.889 10.914 1.00 81.69 78 ARG A O 1
ATOM 631 N N . ILE A 1 79 ? -3.477 0.333 12.188 1.00 87.75 79 ILE A N 1
ATOM 632 C CA . ILE A 1 79 ? -2.202 0.283 11.475 1.00 87.75 79 ILE A CA 1
ATOM 633 C C . ILE A 1 79 ? -2.157 -1.019 10.683 1.00 87.75 79 ILE A C 1
ATOM 635 O O . ILE A 1 79 ? -2.190 -2.110 11.255 1.00 87.75 79 ILE A O 1
ATOM 639 N N . PHE A 1 80 ? -2.058 -0.900 9.366 1.00 90.50 80 PHE A N 1
ATOM 640 C CA . PHE A 1 80 ? -2.019 -2.027 8.446 1.00 90.50 80 PHE A CA 1
ATOM 641 C C . PHE A 1 80 ? -0.717 -2.005 7.666 1.00 90.50 80 PHE A C 1
ATOM 643 O O . PHE A 1 80 ? -0.207 -0.937 7.338 1.00 90.50 80 PHE A O 1
ATOM 650 N N . SER A 1 81 ? -0.194 -3.176 7.339 1.00 90.56 81 SER A N 1
ATOM 651 C CA . SER A 1 81 ? 0.859 -3.318 6.350 1.00 90.56 81 SER A CA 1
ATOM 652 C C . SER A 1 81 ? 0.309 -3.838 5.034 1.00 90.56 81 SER A C 1
ATOM 654 O O . SER A 1 81 ? -0.708 -4.529 5.001 1.00 90.56 81 SER A O 1
ATOM 656 N N . PHE A 1 82 ? 0.976 -3.486 3.943 1.00 90.00 82 PHE A N 1
ATOM 657 C CA . PHE A 1 82 ? 0.686 -3.978 2.605 1.00 90.00 82 PHE A CA 1
ATOM 658 C C . PHE A 1 82 ? 1.974 -4.072 1.788 1.00 90.00 82 PHE A C 1
ATOM 660 O O . PHE A 1 82 ? 3.008 -3.512 2.153 1.00 90.00 82 PHE A O 1
ATOM 667 N N . VAL A 1 83 ? 1.905 -4.802 0.682 1.00 87.69 83 VAL A N 1
ATOM 668 C CA . VAL A 1 83 ? 3.042 -5.119 -0.178 1.00 87.69 83 VAL A CA 1
ATOM 669 C C . VAL A 1 83 ? 2.822 -4.532 -1.567 1.00 87.69 83 VAL A C 1
ATOM 671 O O . VAL A 1 83 ? 1.726 -4.603 -2.127 1.00 87.69 83 VAL A O 1
ATOM 674 N N . VAL A 1 84 ? 3.891 -3.976 -2.130 1.00 86.56 84 VAL A N 1
ATOM 675 C CA . VAL A 1 84 ? 3.945 -3.453 -3.502 1.00 86.56 84 VAL A CA 1
ATOM 676 C C . VAL A 1 84 ? 5.004 -4.192 -4.316 1.00 86.56 84 VAL A C 1
ATOM 678 O O . VAL A 1 84 ? 5.794 -4.958 -3.769 1.00 86.56 84 VAL A O 1
ATOM 681 N N . SER A 1 85 ? 4.997 -3.988 -5.632 1.00 84.81 85 SER A N 1
ATOM 682 C CA . SER A 1 85 ? 5.858 -4.716 -6.572 1.00 84.81 85 SER A CA 1
ATOM 683 C C . SER A 1 85 ? 7.359 -4.465 -6.410 1.00 84.81 85 SER A C 1
ATOM 685 O O . SER A 1 85 ? 8.145 -5.365 -6.692 1.00 84.81 85 SER A O 1
ATOM 687 N N . SER A 1 86 ? 7.764 -3.248 -6.032 1.00 80.88 86 SER A N 1
ATOM 688 C CA . SER A 1 86 ? 9.167 -2.866 -5.877 1.00 80.88 86 SER A CA 1
ATOM 689 C C . SER A 1 86 ? 9.347 -1.620 -5.017 1.00 80.88 86 SER A C 1
ATOM 691 O O . SER A 1 86 ? 8.414 -0.840 -4.804 1.00 80.88 86 SER A O 1
ATOM 693 N N . TRP A 1 87 ? 10.584 -1.397 -4.564 1.00 80.56 87 TRP A N 1
ATOM 694 C CA . TRP A 1 87 ? 10.957 -0.196 -3.812 1.00 80.56 87 TRP A CA 1
ATOM 695 C C . TRP A 1 87 ? 10.693 1.087 -4.608 1.00 80.56 87 TRP A C 1
ATOM 697 O O . TRP A 1 87 ? 10.197 2.059 -4.050 1.00 80.56 87 TRP A O 1
ATOM 707 N N . GLN A 1 88 ? 10.938 1.080 -5.922 1.00 82.06 88 GLN A N 1
ATOM 708 C CA . GLN A 1 88 ? 10.723 2.244 -6.790 1.00 82.06 88 GLN A CA 1
ATOM 709 C C . GLN A 1 88 ? 9.252 2.658 -6.840 1.00 82.06 88 GLN A C 1
ATOM 711 O O . GLN A 1 88 ? 8.948 3.849 -6.796 1.00 82.06 88 GLN A O 1
ATOM 716 N N . VAL A 1 89 ? 8.345 1.677 -6.905 1.00 82.94 89 VAL A N 1
ATOM 717 C CA . VAL A 1 89 ? 6.899 1.921 -6.843 1.00 82.94 89 VAL A CA 1
ATOM 718 C C . VAL A 1 89 ? 6.514 2.441 -5.467 1.00 82.94 89 VAL A C 1
ATOM 720 O O . VAL A 1 89 ? 5.813 3.441 -5.366 1.00 82.94 89 VAL A O 1
ATOM 723 N N . GLY A 1 90 ? 7.026 1.803 -4.417 1.00 83.62 90 GLY A N 1
ATOM 724 C CA . GLY A 1 90 ? 6.770 2.198 -3.043 1.00 83.62 90 GLY A CA 1
ATOM 725 C C . GLY A 1 90 ? 7.199 3.629 -2.699 1.00 83.62 90 GLY A C 1
ATOM 726 O O . GLY A 1 90 ? 6.495 4.310 -1.971 1.00 83.62 90 GLY A O 1
ATOM 727 N N . PHE A 1 91 ? 8.304 4.131 -3.260 1.00 83.56 91 PHE A N 1
ATOM 728 C CA . PHE A 1 91 ? 8.745 5.524 -3.075 1.00 83.56 91 PHE A CA 1
ATOM 729 C C . PHE A 1 91 ? 7.864 6.570 -3.776 1.00 83.56 91 PHE A C 1
ATOM 731 O O . PHE A 1 91 ? 8.097 7.766 -3.613 1.00 83.56 91 PHE A O 1
ATOM 738 N N . GLN A 1 92 ? 6.919 6.162 -4.623 1.00 85.44 92 GLN A N 1
ATOM 739 C CA . GLN A 1 92 ? 5.958 7.075 -5.255 1.00 85.44 92 GLN A CA 1
ATOM 740 C C . GLN A 1 92 ? 4.594 7.094 -4.561 1.00 85.44 92 GLN A C 1
ATOM 742 O O . GLN A 1 92 ? 3.706 7.812 -5.021 1.00 85.44 92 GLN A O 1
ATOM 747 N N . ILE A 1 93 ? 4.431 6.291 -3.508 1.00 81.88 93 ILE A N 1
ATOM 748 C CA . ILE A 1 93 ? 3.226 6.185 -2.682 1.00 81.88 93 ILE A CA 1
ATOM 749 C C . ILE A 1 93 ? 3.440 7.012 -1.418 1.00 81.88 93 ILE A C 1
ATOM 751 O O . ILE A 1 93 ?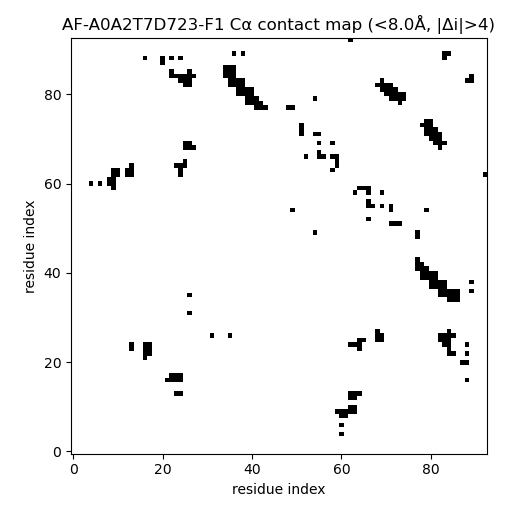 2.508 7.764 -1.062 1.00 81.88 93 ILE A O 1
#

Sequence (93 aa):
MEPHLDLQPCLNFQAFIWRKFGLPVNVRAGYEHESFVWYVVSFGRCKSKLSLVSVGNFLQVTLGGQVVAFKVSLLHDRIFSFVVSSWQVGFQI

pLDDT: mean 80.24, std 11.77, range [35.97, 90.88]

Mean predicted aligned error: 7.02 Å

Organism: NCBI:txid1504633